Protein AF-A0A942S0A4-F1 (afdb_monomer)

Radius of gyration: 21.92 Å; Cα contacts (8 Å, |Δi|>4): 114; chains: 1; bounding box: 46×28×62 Å

pLDDT: mean 90.07, std 9.85, range [59.47, 97.81]

Foldseek 3Di:
DALLVLLVVVCVVVVHDLQRVCVLLVHPGSVVVVCSNVVVDHQDLVNLCSCCVSVVQADSCCNHPVPDDGGPFDWDFDFDCPDPDTDGDTHGVVVVVVVVVVVVVVVVVVVVVVVVVVVD

Structure (mmCIF, N/CA/C/O backbone):
data_AF-A0A942S0A4-F1
#
_entry.id   AF-A0A942S0A4-F1
#
loop_
_atom_site.group_PDB
_atom_site.id
_atom_site.type_symbol
_atom_site.label_atom_id
_atom_site.label_alt_id
_atom_site.label_comp_id
_atom_site.label_asym_id
_atom_site.label_entity_id
_atom_site.label_seq_id
_atom_site.pdbx_PDB_ins_code
_atom_site.Cartn_x
_atom_site.Cartn_y
_atom_site.Cartn_z
_atom_site.occupancy
_atom_site.B_iso_or_equiv
_atom_site.auth_seq_id
_atom_site.auth_comp_id
_atom_site.auth_asym_id
_atom_site.auth_atom_id
_atom_site.pdbx_PDB_model_num
ATOM 1 N N . MET A 1 1 ? 1.147 13.711 -0.866 1.00 86.88 1 MET A N 1
ATOM 2 C CA . MET A 1 1 ? 2.347 12.912 -1.190 1.00 86.88 1 MET A CA 1
ATOM 3 C C . MET A 1 1 ? 2.449 12.786 -2.702 1.00 86.88 1 MET A C 1
ATOM 5 O O . MET A 1 1 ? 1.431 12.710 -3.378 1.00 86.88 1 MET A O 1
ATOM 9 N N . THR A 1 2 ? 3.651 12.817 -3.261 1.00 94.81 2 THR A N 1
ATOM 10 C CA . THR A 1 2 ? 3.875 12.680 -4.707 1.00 94.81 2 THR A CA 1
ATOM 11 C C . THR A 1 2 ? 3.775 11.221 -5.161 1.00 94.81 2 THR A C 1
ATOM 13 O O . THR A 1 2 ? 3.929 10.287 -4.375 1.00 94.81 2 THR A O 1
ATOM 16 N N . ASP A 1 3 ? 3.559 10.998 -6.456 1.00 95.94 3 ASP A N 1
ATOM 17 C CA . ASP A 1 3 ? 3.580 9.670 -7.091 1.00 95.94 3 ASP A CA 1
ATOM 18 C C . ASP A 1 3 ? 4.904 8.928 -6.839 1.00 95.94 3 ASP A C 1
ATOM 20 O O . ASP A 1 3 ? 4.914 7.729 -6.562 1.00 95.94 3 ASP A O 1
ATOM 24 N N . SER A 1 4 ? 6.021 9.662 -6.880 1.00 96.62 4 SER A N 1
ATOM 25 C CA . SER A 1 4 ? 7.359 9.141 -6.577 1.00 96.62 4 SER A CA 1
ATOM 26 C C . SER A 1 4 ? 7.466 8.640 -5.136 1.00 96.62 4 SER A C 1
ATOM 28 O O . SER A 1 4 ? 7.996 7.556 -4.894 1.00 96.62 4 SER A O 1
ATOM 30 N N . GLU A 1 5 ? 6.960 9.408 -4.172 1.00 96.94 5 GLU A N 1
ATOM 31 C CA . GLU A 1 5 ? 6.960 9.015 -2.760 1.00 96.94 5 GLU A CA 1
ATOM 32 C C . GLU A 1 5 ? 6.064 7.795 -2.529 1.00 96.94 5 GLU A C 1
ATOM 34 O O . GLU A 1 5 ? 6.507 6.833 -1.907 1.00 96.94 5 GLU A O 1
ATOM 39 N N . ARG A 1 6 ? 4.864 7.767 -3.122 1.00 96.56 6 ARG A N 1
ATOM 40 C CA . ARG A 1 6 ? 3.933 6.633 -3.009 1.00 96.56 6 ARG A CA 1
ATOM 41 C C . ARG A 1 6 ? 4.531 5.328 -3.508 1.00 96.56 6 ARG A C 1
ATOM 43 O O . ARG A 1 6 ? 4.485 4.320 -2.804 1.00 96.56 6 ARG A O 1
ATOM 50 N N . ILE A 1 7 ? 5.140 5.335 -4.696 1.00 96.94 7 ILE A N 1
ATOM 51 C CA . ILE A 1 7 ? 5.755 4.117 -5.235 1.00 96.94 7 ILE A CA 1
ATOM 52 C C . ILE A 1 7 ? 6.970 3.678 -4.401 1.00 96.94 7 ILE A C 1
ATOM 54 O O . ILE A 1 7 ? 7.210 2.481 -4.248 1.00 96.94 7 ILE A O 1
ATOM 58 N N . LYS A 1 8 ? 7.717 4.624 -3.812 1.00 96.94 8 LYS A N 1
ATOM 59 C CA . LYS A 1 8 ? 8.820 4.320 -2.887 1.00 96.94 8 LYS A CA 1
ATOM 60 C C . LYS A 1 8 ? 8.309 3.692 -1.591 1.00 96.94 8 LYS A C 1
ATOM 62 O O . LYS A 1 8 ? 8.896 2.711 -1.149 1.00 96.94 8 LYS A O 1
ATOM 67 N N . SER A 1 9 ? 7.202 4.179 -1.032 1.00 9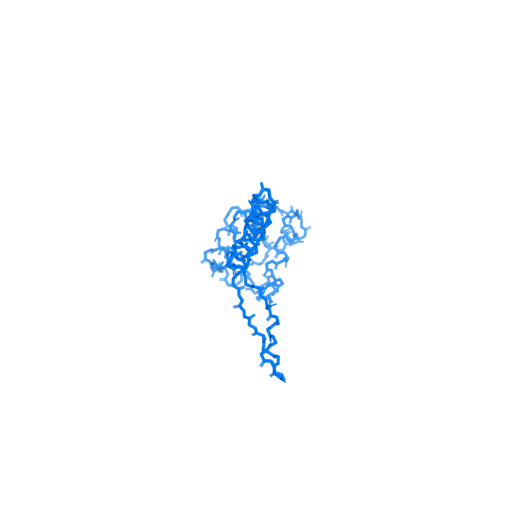6.50 9 SER A N 1
ATOM 68 C CA . SER A 1 9 ? 6.557 3.571 0.138 1.00 96.50 9 SER A CA 1
ATOM 69 C C . SER A 1 9 ? 6.090 2.140 -0.137 1.00 96.50 9 SER A C 1
ATOM 71 O O . SER A 1 9 ? 6.293 1.266 0.702 1.00 96.50 9 SER A O 1
ATOM 73 N N . VAL A 1 10 ? 5.542 1.861 -1.328 1.00 96.50 10 VAL A N 1
ATOM 74 C CA . VAL A 1 10 ? 5.210 0.485 -1.753 1.00 96.50 10 VAL A CA 1
ATOM 75 C C . VAL A 1 10 ? 6.454 -0.404 -1.783 1.00 96.50 10 VAL A C 1
ATOM 77 O O . VAL A 1 10 ? 6.436 -1.504 -1.233 1.00 96.50 10 VAL A O 1
ATOM 80 N N . LEU A 1 11 ? 7.547 0.067 -2.386 1.00 96.75 11 LEU A N 1
ATOM 81 C CA . LEU A 1 11 ? 8.803 -0.688 -2.456 1.00 96.75 11 LEU A CA 1
ATOM 82 C C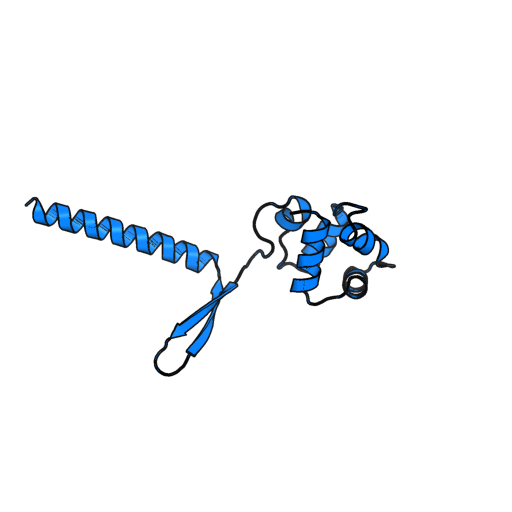 . LEU A 1 11 ? 9.391 -0.978 -1.069 1.00 96.75 11 LEU A C 1
ATOM 84 O O . LEU A 1 11 ? 9.859 -2.093 -0.834 1.00 96.75 11 LEU A O 1
ATOM 88 N N . ASP A 1 12 ? 9.339 -0.002 -0.161 1.00 96.81 12 ASP A N 1
ATOM 89 C CA . ASP A 1 12 ? 9.810 -0.142 1.219 1.00 96.81 12 ASP A CA 1
ATOM 90 C C . ASP A 1 12 ? 8.971 -1.160 2.004 1.00 96.81 12 ASP A C 1
ATOM 92 O O . ASP A 1 12 ? 9.514 -2.104 2.580 1.00 96.81 12 ASP A O 1
ATOM 96 N N . HIS A 1 13 ? 7.640 -1.051 1.928 1.00 95.06 13 HIS A N 1
ATOM 97 C CA . HIS A 1 13 ? 6.722 -1.983 2.583 1.00 95.06 13 HIS A CA 1
ATOM 98 C C . HIS A 1 13 ? 6.935 -3.430 2.121 1.00 95.06 13 HIS A C 1
ATOM 100 O O . HIS A 1 13 ? 7.044 -4.342 2.942 1.00 95.06 13 HIS A O 1
ATOM 106 N N . LEU A 1 14 ? 7.056 -3.637 0.806 1.00 94.62 14 LEU A N 1
ATOM 107 C CA . LEU A 1 14 ? 7.295 -4.957 0.219 1.00 94.62 14 LEU A CA 1
ATOM 108 C C . LEU A 1 14 ? 8.749 -5.433 0.392 1.00 94.62 14 LEU A C 1
ATOM 110 O O . LEU A 1 14 ? 9.058 -6.591 0.097 1.00 94.62 14 LEU A O 1
ATOM 114 N N . LYS A 1 15 ? 9.654 -4.555 0.849 1.00 95.88 15 LYS A N 1
ATOM 115 C CA . LYS A 1 15 ? 11.105 -4.783 0.937 1.00 95.88 15 LYS A CA 1
ATOM 116 C C . LYS A 1 15 ? 11.686 -5.263 -0.393 1.00 95.88 15 LYS A C 1
ATOM 118 O O . LYS A 1 15 ? 12.430 -6.247 -0.461 1.00 95.88 15 LYS A O 1
ATOM 123 N N . MET A 1 16 ? 11.307 -4.590 -1.477 1.00 95.12 16 MET A N 1
ATOM 124 C CA . MET A 1 16 ? 11.697 -4.956 -2.837 1.00 95.12 16 MET A CA 1
ATOM 125 C C . MET A 1 16 ? 12.435 -3.831 -3.547 1.00 95.12 16 MET A C 1
ATOM 127 O O . MET A 1 16 ? 12.181 -2.648 -3.349 1.00 95.12 16 MET A O 1
ATOM 131 N N . THR A 1 17 ? 13.337 -4.220 -4.446 1.00 97.06 17 THR A N 1
ATOM 132 C CA . THR A 1 17 ? 13.922 -3.293 -5.412 1.00 97.06 17 THR A CA 1
ATOM 133 C C . THR A 1 17 ? 12.960 -3.068 -6.577 1.00 97.06 17 THR A C 1
ATOM 135 O O . THR A 1 17 ? 12.122 -3.920 -6.884 1.00 97.06 17 THR A O 1
ATOM 138 N N . VAL A 1 18 ? 13.132 -1.951 -7.290 1.00 96.75 18 VAL A N 1
ATOM 139 C CA . VAL A 1 18 ? 12.358 -1.616 -8.501 1.00 96.75 18 VAL A CA 1
ATOM 140 C C . VAL A 1 18 ? 12.385 -2.762 -9.523 1.00 96.75 18 VAL A C 1
ATOM 142 O O . VAL A 1 18 ? 11.357 -3.130 -10.086 1.00 96.75 18 VAL A O 1
ATOM 145 N N . ALA A 1 19 ? 13.557 -3.374 -9.725 1.00 96.88 19 ALA A N 1
ATOM 146 C CA . ALA A 1 19 ? 13.733 -4.489 -10.652 1.00 96.88 19 ALA A CA 1
ATOM 147 C C . ALA A 1 19 ? 12.968 -5.752 -10.225 1.00 96.88 19 ALA A C 1
ATOM 149 O O . ALA A 1 19 ? 12.409 -6.447 -11.074 1.00 96.88 19 ALA A O 1
ATOM 150 N N . LYS A 1 20 ? 12.926 -6.045 -8.918 1.00 97.06 20 LYS A N 1
ATOM 151 C CA . LYS A 1 20 ? 12.165 -7.181 -8.387 1.00 97.06 20 LYS A CA 1
ATOM 152 C C . LYS A 1 20 ? 10.664 -6.951 -8.555 1.00 97.06 20 LYS A C 1
ATOM 154 O O . LYS A 1 20 ? 9.989 -7.843 -9.055 1.00 97.06 20 LYS A O 1
ATOM 159 N N . LEU A 1 21 ? 10.174 -5.751 -8.231 1.00 96.81 21 LEU A N 1
ATOM 160 C CA . LEU A 1 21 ? 8.768 -5.394 -8.424 1.00 96.81 21 LEU A CA 1
ATOM 161 C C . LEU A 1 21 ? 8.356 -5.521 -9.899 1.00 96.81 21 LEU A C 1
ATOM 163 O O . LEU A 1 21 ? 7.364 -6.171 -10.198 1.00 96.81 21 LEU A O 1
ATOM 167 N N . ALA A 1 22 ? 9.148 -4.988 -10.835 1.00 96.75 22 ALA A N 1
ATOM 168 C CA . ALA A 1 22 ? 8.849 -5.097 -12.265 1.00 96.75 22 ALA A CA 1
ATOM 169 C C . ALA A 1 22 ? 8.726 -6.555 -12.739 1.00 96.75 22 ALA A C 1
ATOM 171 O O . ALA A 1 22 ? 7.821 -6.882 -13.502 1.00 96.75 22 ALA A O 1
ATOM 172 N N . ARG A 1 23 ? 9.607 -7.437 -12.251 1.00 96.94 23 ARG A N 1
ATOM 173 C CA . ARG A 1 23 ? 9.565 -8.870 -12.564 1.00 96.94 23 ARG A CA 1
ATOM 174 C C . ARG A 1 23 ? 8.327 -9.551 -11.981 1.00 96.94 23 ARG A C 1
ATOM 176 O O . ARG A 1 23 ? 7.704 -10.348 -12.671 1.00 96.94 23 ARG A O 1
ATOM 183 N N . GLU A 1 24 ? 7.966 -9.232 -10.740 1.00 96.31 24 GLU A N 1
ATOM 184 C CA . GLU A 1 24 ? 6.768 -9.775 -10.082 1.00 96.31 24 GLU A CA 1
ATOM 185 C C . GLU A 1 24 ? 5.471 -9.361 -10.783 1.00 96.31 24 GLU A C 1
ATOM 187 O O . GLU A 1 24 ? 4.529 -10.154 -10.840 1.00 96.31 24 GLU A O 1
ATOM 192 N N . LEU A 1 25 ? 5.441 -8.152 -11.347 1.00 95.81 25 LEU A N 1
ATOM 193 C CA . LEU A 1 25 ? 4.334 -7.636 -12.157 1.00 95.81 25 LEU A CA 1
ATOM 194 C C . LEU A 1 25 ? 4.354 -8.148 -13.611 1.00 95.81 25 LEU A C 1
ATOM 196 O O . LEU A 1 25 ? 3.465 -7.820 -14.387 1.00 95.81 25 LEU A O 1
ATOM 200 N N . GLY A 1 26 ? 5.353 -8.950 -14.001 1.00 95.75 26 GLY A N 1
ATOM 201 C CA . GLY A 1 26 ? 5.449 -9.527 -15.345 1.00 95.75 26 GLY A CA 1
ATOM 202 C C . GLY A 1 26 ? 5.946 -8.564 -16.428 1.00 95.75 26 GLY A C 1
ATOM 203 O O . GLY A 1 26 ? 5.784 -8.837 -17.616 1.00 95.75 26 GLY A O 1
ATOM 204 N N . TYR A 1 27 ? 6.565 -7.440 -16.060 1.00 95.25 27 TYR A N 1
ATOM 205 C CA . TYR A 1 27 ? 7.105 -6.493 -17.031 1.00 95.25 27 TYR A CA 1
ATOM 206 C C . TYR A 1 27 ? 8.449 -6.948 -17.605 1.00 95.25 27 TYR A C 1
ATOM 208 O O . TYR A 1 27 ? 9.321 -7.451 -16.895 1.00 95.25 27 TYR A O 1
ATOM 216 N N . ALA A 1 28 ? 8.655 -6.673 -18.897 1.00 92.19 28 ALA A N 1
ATOM 217 C CA . ALA A 1 28 ? 9.916 -6.953 -19.586 1.00 92.19 28 ALA A CA 1
ATOM 218 C C . ALA A 1 28 ? 11.096 -6.129 -19.036 1.00 92.19 28 ALA A C 1
ATOM 220 O O . ALA A 1 28 ? 12.240 -6.575 -19.075 1.00 92.19 28 ALA A O 1
ATOM 221 N N . ASN A 1 29 ? 10.832 -4.919 -18.529 1.00 93.56 29 ASN A N 1
ATOM 222 C CA . ASN A 1 29 ? 11.837 -4.061 -17.910 1.00 93.56 29 ASN A CA 1
ATOM 223 C C . ASN A 1 29 ? 11.248 -3.208 -16.778 1.00 93.56 29 ASN A C 1
ATOM 225 O O . ASN A 1 29 ? 10.037 -3.048 -16.641 1.00 93.56 29 ASN A O 1
ATOM 229 N N . ALA A 1 30 ? 12.141 -2.637 -15.973 1.00 95.56 30 ALA A N 1
ATOM 230 C CA . ALA A 1 30 ? 11.795 -1.814 -14.820 1.00 95.56 30 ALA A CA 1
ATOM 231 C C . ALA A 1 30 ? 11.681 -0.313 -15.137 1.00 95.56 30 ALA A C 1
ATOM 233 O O . ALA A 1 30 ? 11.404 0.478 -14.236 1.00 95.56 30 ALA A O 1
ATOM 234 N N . THR A 1 31 ? 11.887 0.100 -16.393 1.00 95.62 31 THR A N 1
ATOM 235 C CA . THR A 1 31 ? 11.978 1.513 -16.797 1.00 95.62 31 THR A CA 1
ATOM 236 C C . THR A 1 31 ? 10.724 2.293 -16.422 1.00 95.62 31 THR A C 1
ATOM 238 O O . THR A 1 31 ? 10.821 3.404 -15.907 1.00 95.62 31 THR A O 1
ATOM 241 N N . LYS A 1 32 ? 9.542 1.684 -16.600 1.00 93.88 32 LYS A N 1
ATOM 242 C CA . LYS A 1 32 ? 8.257 2.291 -16.222 1.00 93.88 32 LYS A CA 1
ATOM 243 C C . LYS A 1 32 ? 8.250 2.710 -14.751 1.00 93.88 32 LYS A C 1
ATOM 245 O O . LYS A 1 32 ? 7.911 3.844 -14.440 1.00 93.88 32 LYS A O 1
ATOM 250 N N . ILE A 1 33 ? 8.675 1.814 -13.861 1.00 96.25 33 ILE A N 1
ATOM 251 C CA . ILE A 1 33 ? 8.675 2.042 -12.413 1.00 96.25 33 ILE A CA 1
ATOM 252 C C . ILE A 1 33 ? 9.822 2.985 -12.018 1.00 96.25 33 ILE A C 1
ATOM 254 O O . ILE A 1 33 ? 9.620 3.875 -11.196 1.00 96.25 33 ILE A O 1
ATOM 258 N N . TYR A 1 34 ? 10.998 2.869 -12.650 1.00 97.25 34 TYR A N 1
ATOM 259 C CA . TYR A 1 34 ? 12.109 3.803 -12.439 1.00 97.25 34 TYR A CA 1
ATOM 260 C C . TYR A 1 34 ? 11.704 5.245 -12.741 1.00 97.25 34 TYR A C 1
ATOM 262 O O . TYR A 1 34 ? 11.905 6.113 -11.894 1.00 97.25 34 TYR A O 1
ATOM 270 N N . ASN A 1 35 ? 11.058 5.497 -13.879 1.00 96.44 35 ASN A N 1
ATOM 271 C CA . ASN A 1 35 ? 10.612 6.840 -14.247 1.00 96.44 35 ASN A CA 1
ATOM 272 C C . ASN A 1 35 ? 9.638 7.425 -13.216 1.00 96.44 35 ASN A C 1
ATOM 274 O O . ASN A 1 35 ? 9.733 8.608 -12.900 1.00 96.44 35 ASN A O 1
ATOM 278 N N . VAL A 1 36 ? 8.764 6.599 -12.630 1.00 97.00 36 VAL A N 1
ATOM 279 C CA . VAL A 1 36 ? 7.888 7.033 -11.530 1.00 97.00 36 VAL A CA 1
ATOM 280 C C . VAL A 1 36 ? 8.691 7.338 -10.264 1.00 97.00 36 VAL A C 1
ATOM 282 O O . VAL A 1 36 ? 8.522 8.397 -9.666 1.00 97.00 36 VAL A O 1
ATOM 285 N N . THR A 1 37 ? 9.634 6.473 -9.871 1.00 95.12 37 THR A N 1
ATOM 286 C CA . THR A 1 37 ? 10.475 6.724 -8.680 1.00 95.12 37 THR A CA 1
ATOM 287 C C . THR A 1 37 ? 11.336 7.982 -8.807 1.00 95.12 37 THR A C 1
ATOM 289 O O . THR A 1 37 ? 11.624 8.618 -7.793 1.00 95.12 37 THR A O 1
ATOM 292 N N . GLN A 1 38 ? 11.715 8.372 -10.025 1.00 95.69 38 GLN A N 1
ATOM 293 C CA . GLN A 1 38 ? 12.462 9.602 -10.306 1.00 95.69 38 GLN A CA 1
ATOM 294 C C . GLN A 1 38 ? 11.553 10.829 -10.492 1.00 95.69 38 GLN A C 1
ATOM 296 O O . GLN A 1 38 ? 12.054 11.931 -10.678 1.00 95.69 38 GLN A O 1
ATOM 301 N N . GLY A 1 39 ? 10.226 10.657 -10.450 1.00 93.81 39 GLY A N 1
ATOM 302 C CA . GLY A 1 39 ? 9.261 11.738 -10.669 1.00 93.81 39 GLY A CA 1
ATOM 303 C C . GLY A 1 39 ? 9.177 12.218 -12.120 1.00 93.81 39 GLY A C 1
ATOM 304 O O . GLY A 1 39 ? 8.570 13.250 -12.381 1.00 93.81 39 GLY A O 1
ATOM 305 N N . LEU A 1 40 ? 9.766 11.476 -13.065 1.00 93.38 40 LEU A N 1
ATOM 306 C CA . LEU A 1 40 ? 9.682 11.778 -14.496 1.00 93.38 40 LEU A CA 1
ATOM 307 C C . LEU A 1 40 ? 8.270 11.517 -15.028 1.00 93.38 40 LEU A C 1
ATOM 309 O O . LEU A 1 40 ? 7.791 12.250 -15.885 1.00 93.38 40 LEU A O 1
ATOM 313 N N . ASN A 1 41 ? 7.610 10.487 -14.490 1.00 95.00 41 ASN A N 1
ATOM 314 C CA . ASN A 1 41 ? 6.242 10.107 -14.826 1.00 95.00 41 ASN A CA 1
ATOM 315 C C . ASN A 1 41 ? 5.395 9.946 -13.557 1.00 95.00 41 ASN A C 1
ATOM 317 O O . ASN A 1 41 ? 5.910 9.595 -12.497 1.00 95.00 41 ASN A O 1
ATOM 321 N N . GLY A 1 42 ? 4.081 10.125 -13.689 1.00 95.00 42 GLY A N 1
ATOM 322 C CA . GLY A 1 42 ? 3.123 9.729 -12.656 1.00 95.00 42 GLY A CA 1
ATOM 323 C C . GLY A 1 42 ? 2.809 8.228 -12.673 1.00 95.00 42 GLY A C 1
ATOM 324 O O . GLY A 1 42 ? 3.111 7.516 -13.637 1.00 95.00 42 GLY A O 1
ATOM 325 N N . ILE A 1 43 ? 2.150 7.745 -11.621 1.00 96.44 43 ILE A N 1
ATOM 326 C CA . ILE A 1 43 ? 1.620 6.382 -11.540 1.00 96.44 43 ILE A CA 1
ATOM 327 C C . ILE A 1 43 ? 0.464 6.259 -12.541 1.00 96.44 43 ILE A C 1
ATOM 329 O O . ILE A 1 43 ? -0.609 6.850 -12.373 1.00 96.44 43 ILE A O 1
ATOM 333 N N . SER A 1 44 ? 0.681 5.487 -13.608 1.00 95.81 44 SER A N 1
ATOM 334 C CA . SER A 1 44 ? -0.360 5.146 -14.587 1.00 95.81 44 SER A CA 1
ATOM 335 C C . SER A 1 44 ? -1.461 4.288 -13.957 1.00 95.81 44 SER A C 1
ATOM 337 O O . SER A 1 44 ? -1.179 3.527 -13.030 1.00 95.81 44 SER A O 1
ATOM 339 N N . VAL A 1 45 ? -2.678 4.344 -14.505 1.00 96.25 45 VAL A N 1
ATOM 340 C CA . VAL A 1 45 ? -3.809 3.503 -14.068 1.00 96.25 45 VAL A CA 1
ATOM 341 C C . VAL A 1 45 ? -3.462 2.018 -14.163 1.00 96.25 45 VAL A C 1
ATOM 343 O O . VAL A 1 45 ? -3.749 1.270 -13.236 1.00 96.25 45 VAL A O 1
ATOM 346 N N . GLU 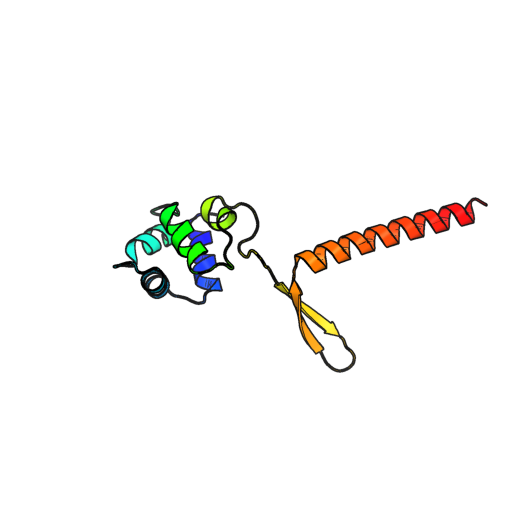A 1 46 ? -2.789 1.599 -15.237 1.00 96.31 46 GLU A N 1
ATOM 347 C CA . GLU A 1 46 ? -2.381 0.205 -15.429 1.00 96.31 46 GLU A CA 1
ATOM 348 C C . GLU A 1 46 ? -1.388 -0.229 -14.350 1.00 96.31 46 GLU A C 1
ATOM 350 O O . GLU A 1 46 ? -1.589 -1.252 -13.715 1.00 96.31 46 GLU A O 1
ATOM 355 N N . LEU A 1 47 ? -0.363 0.587 -14.069 1.00 96.50 47 LEU A N 1
ATOM 356 C CA . LEU A 1 47 ? 0.607 0.286 -13.007 1.00 96.50 47 LEU A CA 1
ATOM 357 C C . LEU A 1 47 ? -0.064 0.174 -11.632 1.00 96.50 47 LEU A C 1
ATOM 359 O O . LEU A 1 47 ? 0.289 -0.709 -10.857 1.00 96.50 47 LEU A O 1
ATOM 363 N N . ALA A 1 48 ? -1.012 1.064 -11.325 1.00 97.06 48 ALA A N 1
ATOM 364 C CA . ALA A 1 48 ? -1.745 1.002 -10.067 1.00 97.06 48 ALA A CA 1
ATOM 365 C C . ALA A 1 48 ? -2.560 -0.295 -9.962 1.00 97.06 48 ALA A C 1
ATOM 367 O O . ALA A 1 48 ? -2.465 -0.967 -8.940 1.00 97.06 48 ALA A O 1
ATOM 368 N N . LYS A 1 49 ? -3.282 -0.674 -11.027 1.00 97.06 49 LYS A N 1
ATOM 369 C CA . LYS A 1 49 ? -4.047 -1.929 -11.083 1.00 97.06 49 LYS A CA 1
ATOM 370 C C . LYS A 1 49 ? -3.154 -3.157 -10.957 1.00 97.06 49 LYS A C 1
ATOM 372 O O . LYS A 1 49 ? -3.409 -3.988 -10.098 1.00 97.06 49 LYS A O 1
ATOM 377 N N . ASP A 1 50 ? -2.077 -3.229 -11.738 1.00 97.31 50 ASP A N 1
ATOM 378 C CA . ASP A 1 50 ? -1.153 -4.367 -11.722 1.00 97.31 50 ASP A CA 1
ATOM 379 C C . ASP A 1 50 ? -0.581 -4.593 -10.311 1.00 97.31 50 ASP A C 1
ATOM 381 O O . ASP A 1 50 ? -0.491 -5.727 -9.838 1.00 97.31 50 ASP A O 1
ATOM 385 N N . ILE A 1 51 ? -0.237 -3.506 -9.605 1.00 96.81 51 ILE A N 1
ATOM 386 C CA . ILE A 1 51 ? 0.228 -3.570 -8.215 1.00 96.81 51 ILE A CA 1
ATOM 387 C C . ILE A 1 51 ? -0.882 -4.062 -7.287 1.00 96.81 51 ILE A C 1
ATOM 389 O O . ILE A 1 51 ? -0.639 -4.980 -6.511 1.00 96.81 51 ILE A O 1
ATOM 393 N N . THR A 1 52 ? -2.080 -3.481 -7.342 1.00 96.56 52 THR A N 1
ATOM 394 C CA . THR A 1 52 ? -3.162 -3.802 -6.394 1.00 96.56 52 THR A CA 1
ATOM 395 C C . THR A 1 52 ? -3.787 -5.174 -6.643 1.00 96.56 52 THR A C 1
ATOM 397 O O . THR A 1 52 ? -4.272 -5.811 -5.711 1.00 96.56 52 THR A O 1
ATOM 400 N N . ASP A 1 53 ? -3.736 -5.668 -7.880 1.00 96.50 53 ASP A N 1
ATOM 401 C CA . ASP A 1 53 ? -4.196 -7.010 -8.237 1.00 96.50 53 ASP A CA 1
ATOM 402 C C . ASP A 1 53 ? -3.234 -8.084 -7.709 1.00 96.50 53 ASP A C 1
ATOM 404 O O . ASP A 1 53 ? -3.672 -9.138 -7.232 1.00 96.50 53 ASP A O 1
ATOM 408 N N . LYS A 1 54 ? -1.921 -7.805 -7.757 1.00 96.75 54 LYS A N 1
ATOM 409 C CA . LYS A 1 54 ? -0.860 -8.679 -7.234 1.00 96.75 54 LYS A CA 1
ATOM 410 C C . LYS A 1 54 ? -0.753 -8.609 -5.704 1.00 96.75 54 LYS A C 1
ATOM 412 O O . LYS A 1 54 ? -0.611 -9.648 -5.064 1.00 96.75 54 LYS A O 1
ATOM 417 N N . TYR A 1 55 ? -0.828 -7.408 -5.136 1.00 95.38 55 TYR A N 1
ATOM 418 C CA . TYR A 1 55 ? -0.682 -7.110 -3.709 1.00 95.38 55 TYR A CA 1
ATOM 419 C C . TYR A 1 55 ? -1.990 -6.521 -3.179 1.00 95.38 55 TYR A C 1
ATOM 421 O O . TYR A 1 55 ? -2.155 -5.303 -3.074 1.00 95.38 55 TYR A O 1
ATOM 429 N N . ARG A 1 56 ? -2.940 -7.410 -2.867 1.00 92.62 56 ARG A N 1
ATOM 430 C CA . ARG A 1 56 ? -4.312 -7.057 -2.457 1.00 92.62 56 ARG A CA 1
ATOM 431 C C . ARG A 1 56 ? -4.392 -6.319 -1.122 1.00 92.62 56 ARG A C 1
ATOM 433 O O . ARG A 1 56 ? -5.456 -5.838 -0.753 1.00 92.62 56 ARG A O 1
ATOM 440 N N . GLU A 1 57 ? -3.296 -6.263 -0.379 1.00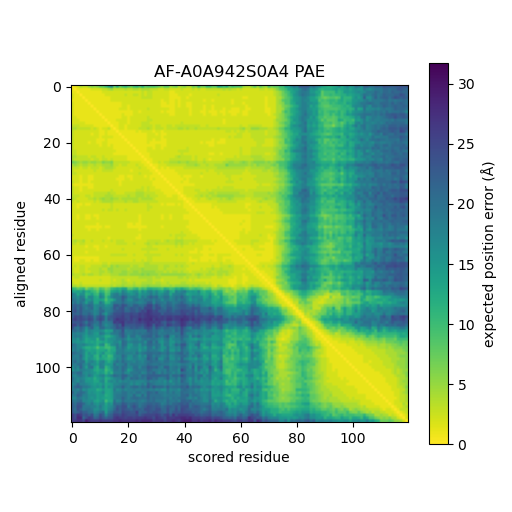 93.00 57 GLU A N 1
ATOM 441 C CA . GLU A 1 57 ? -3.147 -5.452 0.820 1.00 93.00 57 GLU A CA 1
ATOM 442 C C . GLU A 1 57 ? -2.979 -3.955 0.515 1.00 93.00 57 GLU A C 1
ATOM 444 O O . GLU A 1 57 ? -3.280 -3.137 1.385 1.00 93.00 57 GLU A O 1
ATOM 449 N N . ILE A 1 58 ? -2.543 -3.586 -0.697 1.00 95.19 58 ILE A N 1
ATOM 450 C CA . ILE A 1 58 ? -2.332 -2.196 -1.120 1.00 95.19 58 ILE A CA 1
ATOM 451 C C . ILE A 1 58 ? -3.641 -1.582 -1.630 1.00 95.19 58 ILE A C 1
ATOM 453 O O . ILE A 1 58 ? -4.353 -2.160 -2.448 1.00 95.19 58 ILE A O 1
ATOM 457 N N . ASN A 1 59 ? -3.939 -0.365 -1.183 1.00 95.19 59 ASN A N 1
ATOM 458 C CA . ASN A 1 59 ? -5.114 0.396 -1.586 1.00 95.19 59 ASN A CA 1
ATOM 459 C C . ASN A 1 59 ? -4.888 1.142 -2.914 1.00 95.19 59 ASN A C 1
ATOM 461 O O . ASN A 1 59 ? -4.013 2.007 -3.019 1.00 95.19 59 ASN A O 1
ATOM 465 N N . TYR A 1 60 ? -5.734 0.854 -3.906 1.00 96.62 60 TYR A N 1
ATOM 466 C CA . TYR A 1 60 ? -5.723 1.503 -5.218 1.00 96.62 60 TYR A CA 1
ATOM 467 C C . TYR A 1 60 ? -5.945 3.021 -5.157 1.00 96.62 60 TYR A C 1
ATOM 469 O O . TYR A 1 60 ? -5.186 3.773 -5.771 1.00 96.62 60 TYR A O 1
ATOM 477 N N . GLU A 1 61 ? -6.939 3.482 -4.395 1.00 95.31 61 GLU A N 1
ATOM 478 C CA . GLU A 1 61 ? -7.294 4.906 -4.284 1.00 95.31 61 GLU A CA 1
ATOM 479 C C . GLU A 1 61 ? -6.147 5.716 -3.673 1.00 95.31 61 GLU A C 1
ATOM 481 O O . GLU A 1 61 ? -5.814 6.812 -4.131 1.00 95.31 61 GLU A O 1
ATOM 486 N N . TRP A 1 62 ? -5.462 5.140 -2.684 1.00 96.62 62 TRP A N 1
ATOM 487 C CA . TRP A 1 62 ? -4.272 5.752 -2.102 1.00 96.62 62 TRP A CA 1
ATOM 488 C C . TRP A 1 62 ? -3.126 5.800 -3.116 1.00 96.62 62 TRP A C 1
ATOM 490 O O . TRP A 1 62 ? -2.521 6.852 -3.343 1.00 96.62 62 TRP A O 1
ATOM 500 N N . LEU A 1 63 ? -2.862 4.679 -3.792 1.00 96.50 63 LEU A N 1
ATOM 501 C CA . LEU A 1 63 ? -1.753 4.569 -4.733 1.00 96.50 63 LEU A CA 1
ATOM 502 C C . LEU A 1 63 ? -1.923 5.498 -5.941 1.00 96.50 63 LEU A C 1
ATOM 504 O O . LEU A 1 63 ? -0.941 6.071 -6.408 1.00 96.50 63 LEU A O 1
ATOM 508 N N . LYS A 1 64 ? -3.155 5.669 -6.436 1.00 95.00 64 LYS A N 1
ATOM 509 C CA . LYS A 1 64 ? -3.446 6.467 -7.631 1.00 95.00 64 LYS A CA 1
ATOM 510 C C . LYS A 1 64 ? -3.772 7.925 -7.319 1.00 95.00 64 LYS A C 1
ATOM 512 O O . LYS A 1 64 ? -3.228 8.817 -7.971 1.00 95.00 64 LYS A O 1
ATOM 517 N N . GLU A 1 65 ? -4.580 8.190 -6.298 1.00 93.00 65 GLU A N 1
ATOM 518 C CA . GLU A 1 65 ? -5.169 9.514 -6.034 1.00 93.00 65 GLU A CA 1
ATOM 519 C C . GLU A 1 65 ? -4.744 10.148 -4.703 1.00 93.00 65 GLU A C 1
ATOM 521 O O . GLU A 1 65 ? -5.111 11.286 -4.435 1.00 93.00 65 GLU A O 1
ATOM 526 N N . ASP A 1 66 ? -3.944 9.445 -3.898 1.00 92.56 66 ASP A N 1
ATOM 527 C CA . ASP A 1 66 ? -3.467 9.886 -2.576 1.00 92.56 66 ASP A CA 1
ATOM 528 C C . ASP A 1 66 ? -4.625 10.019 -1.576 1.00 92.56 66 ASP A C 1
ATOM 530 O O . ASP A 1 66 ? -4.612 10.844 -0.665 1.00 92.56 66 ASP A O 1
ATOM 534 N N . LYS A 1 67 ? -5.662 9.190 -1.759 1.00 90.88 67 LYS A N 1
ATOM 535 C CA . LYS A 1 67 ? -6.857 9.154 -0.915 1.00 90.88 67 LYS A CA 1
ATOM 536 C C . LYS A 1 67 ? -6.845 7.945 0.014 1.00 90.88 67 LYS A C 1
ATOM 538 O O . LYS A 1 67 ? -6.754 6.804 -0.428 1.00 90.88 67 LYS A O 1
ATOM 543 N N . GLY A 1 68 ? -7.020 8.190 1.310 1.00 88.31 68 GLY A N 1
ATOM 544 C CA . GLY A 1 68 ? -7.089 7.138 2.327 1.00 88.31 68 GLY A CA 1
ATOM 545 C C . GLY A 1 68 ? -5.713 6.656 2.791 1.00 88.31 68 GLY A C 1
ATOM 546 O O . GLY A 1 68 ? -4.755 7.424 2.820 1.00 88.31 68 GLY A O 1
ATOM 547 N N . SER A 1 69 ? -5.627 5.391 3.204 1.00 91.06 69 SER A N 1
ATOM 548 C CA . SER A 1 69 ? -4.400 4.768 3.720 1.00 91.06 69 SER A CA 1
ATOM 549 C C . SER A 1 69 ? -3.816 3.772 2.723 1.00 91.06 69 SER A C 1
ATOM 551 O O . SER A 1 69 ? -4.559 3.154 1.965 1.00 91.06 69 SER A O 1
ATOM 553 N N . MET A 1 70 ? -2.491 3.592 2.767 1.00 93.00 70 MET A N 1
ATOM 554 C CA . MET A 1 70 ? -1.754 2.671 1.895 1.00 93.00 70 MET A CA 1
ATOM 555 C C . MET A 1 70 ? -2.236 1.227 1.998 1.00 93.00 70 MET A C 1
ATOM 557 O O . MET A 1 70 ? -2.364 0.561 0.975 1.00 93.00 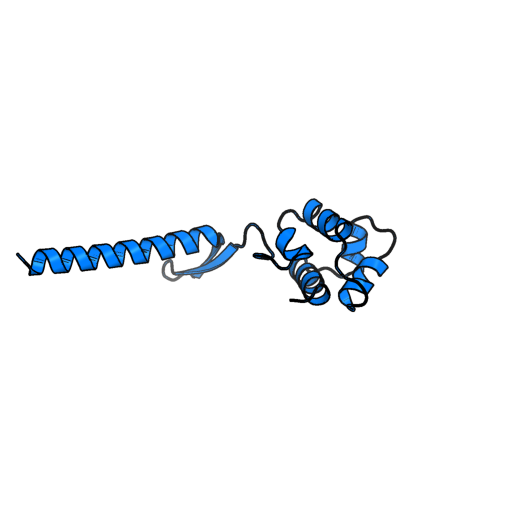70 MET A O 1
ATOM 561 N N . LEU A 1 71 ? -2.473 0.747 3.219 1.00 92.75 71 LEU A N 1
ATOM 562 C CA . LEU A 1 71 ? -2.879 -0.629 3.481 1.00 92.75 71 LEU A CA 1
ATOM 563 C C . LEU A 1 71 ? -4.380 -0.686 3.752 1.00 92.75 71 LEU A C 1
ATOM 565 O O . LEU A 1 71 ? -4.886 0.088 4.564 1.00 92.75 71 LEU A O 1
ATOM 569 N N . ILE A 1 72 ? -5.076 -1.623 3.106 1.00 87.56 72 ILE A N 1
ATOM 570 C CA . ILE A 1 72 ? -6.523 -1.823 3.296 1.00 87.56 72 ILE A CA 1
ATOM 571 C C . ILE A 1 72 ? -6.818 -2.328 4.715 1.00 87.56 72 ILE A C 1
ATOM 573 O O . ILE A 1 72 ? -7.742 -1.851 5.365 1.00 87.56 72 ILE A O 1
ATOM 577 N N . ASN A 1 73 ? -5.992 -3.248 5.218 1.00 76.50 73 ASN A N 1
ATOM 578 C CA . ASN A 1 73 ? -6.094 -3.795 6.570 1.00 76.50 73 ASN A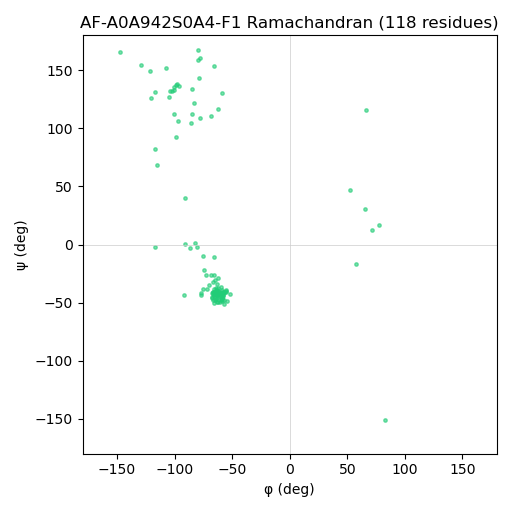 CA 1
ATOM 579 C C . ASN A 1 73 ? -4.860 -3.402 7.378 1.00 76.50 73 ASN A C 1
ATOM 581 O O . ASN A 1 73 ? -4.011 -4.236 7.691 1.00 76.50 73 ASN A O 1
ATOM 585 N N . GLU A 1 74 ? -4.738 -2.111 7.683 1.00 72.56 74 GLU A N 1
ATOM 586 C CA . GLU A 1 74 ? -3.674 -1.638 8.561 1.00 72.56 74 GLU A CA 1
ATOM 587 C C . GLU A 1 74 ? -3.838 -2.280 9.945 1.00 72.56 74 GLU A C 1
ATOM 589 O O . GLU A 1 74 ? -4.838 -2.094 10.638 1.00 72.56 74 GLU A O 1
ATOM 594 N N . THR A 1 75 ? -2.853 -3.072 10.343 1.00 69.19 75 THR A N 1
ATOM 595 C CA . THR A 1 75 ? -2.764 -3.652 11.681 1.00 69.19 75 THR A CA 1
ATOM 596 C C . THR A 1 75 ? -1.713 -2.907 12.483 1.00 69.19 75 THR A C 1
ATOM 598 O O . THR A 1 75 ? -0.582 -2.731 12.023 1.00 69.19 75 THR A O 1
ATOM 601 N N . ILE A 1 76 ? -2.056 -2.523 13.702 1.00 70.00 76 ILE A N 1
ATOM 602 C CA . ILE A 1 76 ? -1.156 -1.852 14.626 1.00 70.00 76 ILE A CA 1
ATOM 603 C C . ILE A 1 76 ? -0.555 -2.903 15.556 1.00 70.00 76 ILE A C 1
ATOM 605 O O . ILE A 1 76 ? -1.246 -3.792 16.055 1.00 70.00 76 ILE A O 1
ATOM 609 N N . LYS A 1 77 ? 0.755 -2.793 15.783 1.00 72.75 77 LYS A N 1
ATOM 610 C CA . LYS A 1 77 ? 1.444 -3.536 16.838 1.00 72.75 77 LYS A CA 1
ATOM 611 C C . LYS A 1 77 ? 1.153 -2.852 18.163 1.00 72.75 77 LYS A C 1
ATOM 613 O O . LYS A 1 77 ? 1.653 -1.755 18.408 1.00 72.7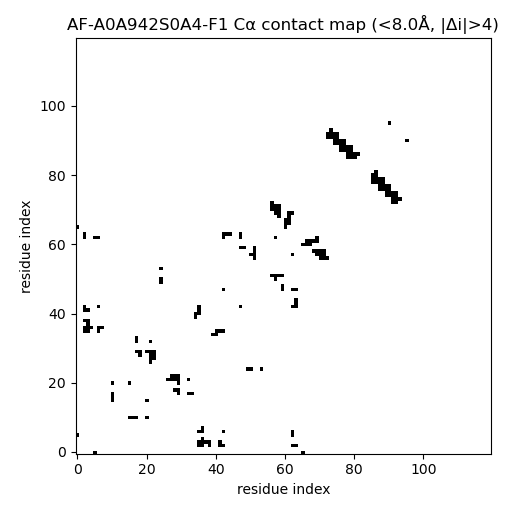5 77 LYS A O 1
ATOM 618 N N . VAL A 1 78 ? 0.353 -3.498 18.995 1.00 74.06 78 VAL A N 1
ATOM 619 C CA . VAL A 1 78 ? 0.038 -3.027 20.340 1.00 74.06 78 VAL A CA 1
ATOM 620 C C . VAL A 1 78 ? 0.899 -3.815 21.318 1.00 74.06 78 VAL A C 1
ATOM 622 O O . VAL A 1 78 ? 1.074 -5.026 21.175 1.00 74.06 78 VAL A O 1
ATOM 625 N N . LYS A 1 79 ? 1.490 -3.113 22.285 1.00 77.00 79 LYS A N 1
ATOM 626 C CA . LYS A 1 79 ? 2.092 -3.765 23.446 1.00 77.00 79 LYS A CA 1
ATOM 627 C C . LYS A 1 79 ? 0.971 -3.991 24.442 1.00 77.00 79 LYS A C 1
ATOM 629 O O . LYS A 1 79 ? 0.441 -3.011 24.960 1.00 77.00 79 LYS A O 1
ATOM 634 N N . GLU A 1 80 ? 0.616 -5.243 24.681 1.00 70.81 80 GLU A N 1
ATOM 635 C CA . GLU A 1 80 ? -0.248 -5.582 25.805 1.00 70.81 80 GLU A CA 1
ATOM 636 C C . GLU A 1 80 ? 0.607 -6.118 26.947 1.00 70.81 80 GLU A C 1
ATOM 638 O O . GLU A 1 80 ? 1.521 -6.922 26.749 1.00 70.81 80 GLU A O 1
ATOM 643 N N . ASP A 1 81 ? 0.342 -5.597 28.141 1.00 68.19 81 ASP A N 1
ATOM 644 C CA . ASP A 1 81 ? 1.020 -5.999 29.364 1.00 68.19 81 ASP A CA 1
ATOM 645 C C . ASP A 1 81 ? 0.125 -7.001 30.096 1.00 68.19 81 ASP A C 1
ATOM 647 O O . ASP A 1 81 ? -0.770 -6.629 30.856 1.00 68.19 81 ASP A O 1
ATOM 651 N N . TYR A 1 82 ? 0.344 -8.287 29.822 1.00 62.28 82 TYR A N 1
ATOM 652 C CA . TYR A 1 82 ? -0.318 -9.388 30.520 1.00 62.28 82 TYR A CA 1
ATOM 653 C C . TYR A 1 82 ? 0.502 -9.840 31.733 1.00 62.28 82 TYR A C 1
ATOM 655 O O . TYR A 1 82 ? 0.607 -11.031 31.990 1.00 62.28 82 TYR A O 1
ATOM 663 N N . GLY A 1 83 ? 1.096 -8.909 32.488 1.00 59.47 83 GLY A N 1
ATOM 664 C CA . GLY A 1 83 ? 1.821 -9.203 33.724 1.00 59.47 83 GLY A CA 1
ATOM 665 C C . GLY A 1 83 ? 3.097 -10.024 33.503 1.00 59.47 83 GLY A C 1
ATOM 666 O O . GLY A 1 83 ? 3.076 -11.184 33.108 1.00 59.47 83 GLY A O 1
ATOM 667 N N . THR A 1 84 ? 4.256 -9.444 33.816 1.00 65.94 84 THR A N 1
ATOM 668 C CA . THR A 1 84 ? 5.613 -10.026 33.650 1.00 65.94 84 THR A CA 1
ATOM 669 C C . THR A 1 84 ? 6.022 -10.470 32.235 1.00 65.94 84 THR A C 1
ATOM 671 O O . THR A 1 84 ? 7.221 -10.579 31.987 1.00 65.94 84 THR A O 1
ATOM 674 N N . PHE A 1 85 ? 5.089 -10.643 31.295 1.00 62.12 85 PHE A N 1
ATOM 675 C CA . PHE A 1 85 ? 5.340 -10.938 29.886 1.00 62.12 85 PHE A CA 1
ATOM 676 C C . PHE A 1 85 ? 4.753 -9.851 28.986 1.00 62.12 85 PHE A C 1
ATOM 678 O O . PHE A 1 85 ? 3.570 -9.525 29.055 1.00 62.12 85 PHE A O 1
ATOM 685 N N . THR A 1 86 ? 5.607 -9.297 28.124 1.00 65.38 86 THR A N 1
ATOM 686 C CA . THR A 1 86 ? 5.209 -8.333 27.097 1.00 65.38 86 THR A CA 1
ATOM 687 C C . THR A 1 86 ? 5.008 -9.059 25.776 1.00 65.38 86 THR A C 1
ATOM 689 O O . THR A 1 86 ? 5.994 -9.406 25.119 1.00 65.38 86 THR A O 1
ATOM 692 N N . ASP A 1 87 ? 3.756 -9.235 25.365 1.00 72.50 87 ASP A N 1
ATOM 693 C CA . ASP A 1 87 ? 3.428 -9.817 24.068 1.00 72.50 87 ASP A CA 1
ATOM 694 C C . ASP A 1 87 ? 3.104 -8.720 23.048 1.00 72.50 87 ASP A C 1
ATOM 696 O O . ASP A 1 87 ? 2.431 -7.722 23.323 1.00 72.50 87 ASP A O 1
ATOM 700 N N . LEU A 1 88 ? 3.630 -8.898 21.836 1.00 73.25 88 LEU A N 1
ATOM 701 C CA . LEU A 1 88 ? 3.298 -8.069 20.684 1.00 73.25 88 LEU A CA 1
ATOM 702 C C . LEU A 1 88 ? 2.038 -8.632 20.036 1.00 73.25 88 LEU A C 1
ATOM 704 O O . LEU A 1 88 ? 2.100 -9.628 19.316 1.00 73.25 88 LEU A O 1
ATOM 708 N N . VAL A 1 89 ? 0.911 -7.962 20.256 1.00 76.31 89 VAL A N 1
ATOM 709 C CA . VAL A 1 89 ? -0.363 -8.326 19.635 1.00 76.31 89 VAL A CA 1
ATOM 710 C C . VAL A 1 89 ? -0.589 -7.449 18.405 1.00 76.31 89 VAL A C 1
ATOM 712 O O . VAL A 1 89 ? -0.303 -6.249 18.393 1.00 76.31 89 VAL A O 1
ATOM 715 N N . MET A 1 90 ? -1.073 -8.063 17.329 1.00 76.81 90 MET A N 1
ATOM 716 C CA . MET A 1 90 ? -1.391 -7.388 16.075 1.00 76.81 90 MET A CA 1
ATOM 717 C C . MET A 1 90 ? -2.900 -7.163 16.024 1.00 76.81 90 MET A C 1
ATOM 719 O O . MET A 1 90 ? -3.668 -8.118 15.943 1.00 76.81 90 MET A O 1
ATOM 723 N N . VAL A 1 91 ? -3.322 -5.902 16.090 1.00 79.44 91 VAL A N 1
ATOM 724 C CA . VAL A 1 91 ? -4.743 -5.531 16.145 1.00 79.44 91 VAL A CA 1
ATOM 725 C C . VAL A 1 91 ? -5.099 -4.717 14.902 1.00 79.44 91 VAL A C 1
ATOM 727 O O . VAL A 1 91 ? -4.374 -3.774 14.578 1.00 79.44 91 VAL A O 1
ATOM 730 N N . PRO A 1 92 ? -6.191 -5.024 14.181 1.00 83.44 92 PRO A N 1
ATOM 731 C CA . PRO A 1 92 ? -6.658 -4.172 13.091 1.00 83.44 92 PRO A CA 1
ATOM 732 C C . PRO A 1 92 ? -6.964 -2.753 13.591 1.00 83.44 92 PRO A C 1
ATOM 734 O O . PRO A 1 92 ? -7.702 -2.580 14.561 1.00 83.44 92 PRO A O 1
ATOM 737 N N . LYS A 1 93 ? -6.446 -1.727 12.912 1.00 79.56 93 LYS A N 1
ATOM 738 C CA . LYS A 1 93 ? -6.626 -0.315 13.284 1.00 79.56 93 LYS A CA 1
ATOM 739 C C . LYS A 1 93 ? -8.094 0.081 13.410 1.00 79.56 93 LYS A C 1
ATOM 741 O O . LYS A 1 93 ? -8.462 0.750 14.366 1.00 79.56 93 LYS A O 1
ATOM 746 N N . LEU A 1 94 ? -8.938 -0.417 12.505 1.00 79.56 94 LEU A N 1
ATOM 747 C CA . LEU A 1 94 ? -10.381 -0.177 12.543 1.00 79.56 94 LEU A CA 1
ATOM 748 C C . LEU A 1 94 ? -11.004 -0.593 13.885 1.00 79.56 94 LEU A C 1
ATOM 750 O O . LEU A 1 94 ? -11.845 0.122 14.420 1.00 79.56 94 LEU A O 1
ATOM 754 N N . VAL A 1 95 ? -10.577 -1.729 14.446 1.00 85.81 95 VAL A N 1
ATOM 755 C CA . VAL A 1 95 ? -11.074 -2.209 15.744 1.00 85.81 95 VAL A CA 1
ATOM 756 C C . VAL A 1 95 ? -10.646 -1.254 16.859 1.00 85.81 95 VAL A C 1
ATOM 758 O O . VAL A 1 95 ? -11.469 -0.894 17.699 1.00 85.81 95 VAL A O 1
ATOM 761 N N . LEU A 1 96 ? -9.392 -0.789 16.840 1.00 84.25 96 LEU A N 1
ATOM 762 C CA . LEU A 1 96 ? -8.877 0.169 17.822 1.00 84.25 96 LEU A CA 1
ATOM 763 C C . LEU A 1 96 ? -9.619 1.513 17.767 1.00 84.25 96 LEU A C 1
ATOM 765 O O . LEU A 1 96 ? -9.981 2.063 18.810 1.00 84.25 96 LEU A O 1
ATOM 769 N N . ASP A 1 97 ? -9.880 2.022 16.563 1.00 82.00 97 ASP A N 1
ATOM 770 C CA . ASP A 1 97 ? -10.604 3.277 16.354 1.00 82.00 97 ASP A CA 1
ATOM 771 C C . ASP A 1 97 ? -12.045 3.178 16.878 1.00 82.00 97 ASP A C 1
ATOM 773 O O . ASP A 1 97 ? -12.527 4.083 17.572 1.00 82.00 97 ASP A O 1
ATOM 777 N N . VAL A 1 98 ? -12.719 2.051 16.612 1.00 89.75 98 VAL A N 1
ATOM 778 C CA . VAL A 1 98 ? -14.073 1.774 17.115 1.00 89.75 98 VAL A CA 1
ATOM 779 C C . VAL A 1 98 ? -14.088 1.702 18.642 1.00 89.75 98 VAL A C 1
ATOM 781 O O . VAL A 1 98 ? -14.902 2.389 19.261 1.00 89.75 98 VAL A O 1
ATOM 784 N N . LEU A 1 99 ? -13.179 0.941 19.258 1.00 90.81 99 LEU A N 1
ATOM 785 C CA . LEU A 1 99 ? -13.095 0.817 20.720 1.00 90.81 99 LEU A CA 1
ATOM 786 C C . LEU A 1 99 ? -12.821 2.168 21.387 1.00 90.81 99 LEU A C 1
ATOM 788 O O . LEU A 1 99 ? -13.488 2.536 22.352 1.00 90.81 99 LEU A O 1
ATOM 792 N N . SER A 1 100 ? -11.902 2.953 20.825 1.00 87.69 100 SER A N 1
ATOM 793 C CA . SER A 1 100 ? -11.579 4.293 21.327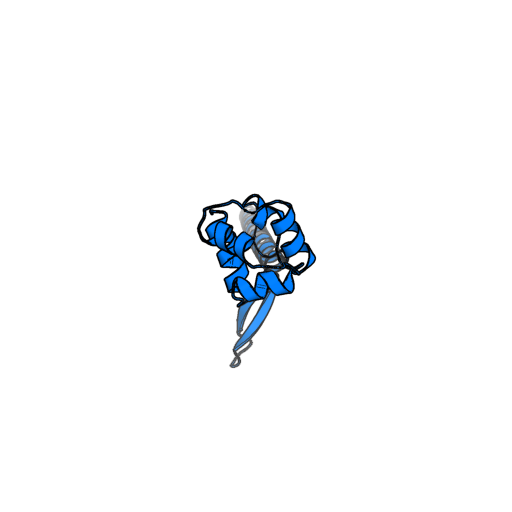 1.00 87.69 100 SER A CA 1
ATOM 794 C C . SER A 1 100 ? -12.780 5.241 21.247 1.00 87.69 100 SER A C 1
ATOM 796 O O . SER A 1 100 ? -12.999 6.068 22.133 1.00 87.69 100 SER A O 1
ATOM 798 N N . SER A 1 101 ? -13.583 5.132 20.186 1.00 93.12 101 SER A N 1
ATOM 799 C CA . SER A 1 101 ? -14.824 5.899 20.033 1.00 93.12 101 SER A CA 1
ATOM 800 C C . SER A 1 101 ? -15.895 5.484 21.047 1.00 93.12 101 SER A C 1
ATOM 802 O O . SER A 1 101 ? -16.558 6.333 21.654 1.00 93.12 101 SER A O 1
ATOM 804 N N . GLN A 1 102 ? -16.033 4.178 21.283 1.00 96.81 102 GLN A N 1
ATOM 805 C CA . GLN A 1 102 ? -16.962 3.640 22.275 1.00 96.81 102 GLN A CA 1
ATOM 806 C C . GLN A 1 102 ? -16.576 4.047 23.699 1.00 96.81 102 GLN A C 1
ATOM 808 O O . GLN A 1 102 ? -17.451 4.460 24.457 1.00 96.81 102 GLN A O 1
ATOM 813 N N . GLN A 1 103 ? -15.286 4.031 24.038 1.00 96.25 103 GLN A N 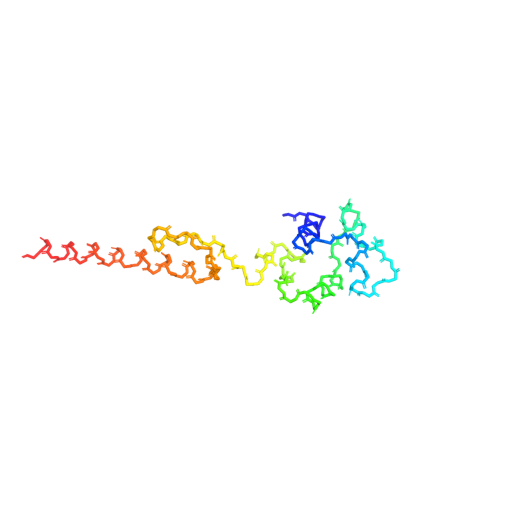1
ATOM 814 C CA . GLN A 1 103 ? -14.799 4.429 25.359 1.00 96.25 103 GLN A CA 1
ATOM 815 C C . GLN A 1 103 ? -15.179 5.878 25.700 1.00 96.25 103 GLN A C 1
ATOM 817 O O . GLN A 1 103 ? -15.757 6.132 26.755 1.00 96.25 103 GLN A O 1
ATOM 822 N N . ARG A 1 104 ? -14.988 6.814 24.759 1.00 95.56 104 ARG A N 1
ATOM 823 C CA . ARG A 1 104 ? -15.445 8.209 24.921 1.00 95.56 104 ARG A CA 1
ATOM 824 C C . ARG A 1 104 ? -16.953 8.309 25.147 1.00 95.56 104 ARG A C 1
ATOM 826 O O . ARG A 1 104 ? -17.423 9.126 25.934 1.00 95.56 104 ARG A O 1
ATOM 833 N N . THR A 1 105 ? -17.728 7.481 24.449 1.00 96.31 105 THR A N 1
ATOM 834 C CA . THR A 1 105 ? -19.189 7.452 24.609 1.00 96.31 105 THR A CA 1
ATOM 835 C C . THR A 1 105 ? -19.573 6.984 26.014 1.00 96.31 105 THR A C 1
ATOM 837 O O . THR A 1 105 ? -20.444 7.585 26.640 1.00 96.31 105 THR A O 1
ATOM 840 N N . ILE A 1 106 ? -18.898 5.957 26.537 1.00 97.81 106 ILE A N 1
ATOM 841 C CA . ILE A 1 106 ? -19.109 5.444 27.898 1.00 97.81 106 ILE A CA 1
ATOM 842 C C . ILE A 1 106 ? -18.759 6.505 28.949 1.00 97.81 106 ILE A C 1
ATOM 844 O O . ILE A 1 106 ? -19.520 6.697 29.900 1.00 97.81 106 ILE A O 1
ATOM 848 N N . GLU A 1 107 ? -17.649 7.220 28.773 1.00 97.31 107 GLU A N 1
ATOM 849 C CA . GLU A 1 107 ? -17.229 8.307 29.667 1.00 97.31 107 GLU A CA 1
ATOM 850 C C . GLU A 1 107 ? -18.277 9.425 29.714 1.00 97.31 107 GLU A C 1
ATOM 852 O O . GLU A 1 107 ? -18.762 9.769 30.794 1.00 97.31 107 GLU A O 1
ATOM 857 N N . ASN A 1 108 ? -18.731 9.895 28.548 1.00 96.56 108 ASN A N 1
ATOM 858 C CA . ASN A 1 108 ? -19.772 10.920 28.449 1.00 96.56 108 ASN A CA 1
ATOM 859 C C . ASN A 1 108 ? -21.080 10.490 29.135 1.00 96.56 108 ASN A C 1
ATOM 861 O O . ASN A 1 108 ? -21.694 11.266 29.869 1.00 96.56 108 ASN A O 1
ATOM 865 N N . LEU A 1 109 ? -21.520 9.246 28.920 1.00 96.25 109 LEU A N 1
ATOM 866 C CA . LEU A 1 109 ? -22.724 8.717 29.569 1.00 96.25 109 LEU A CA 1
ATOM 867 C C . LEU A 1 109 ? -22.558 8.633 31.090 1.00 96.25 109 LEU A C 1
ATOM 869 O O . LEU A 1 109 ? -23.486 8.966 31.828 1.00 96.25 109 LEU A O 1
ATOM 873 N N . SER A 1 110 ? -21.375 8.237 31.557 1.00 96.19 110 SER A N 1
ATOM 874 C CA . SER A 1 110 ? -21.060 8.156 32.985 1.00 96.19 110 SER A CA 1
ATOM 875 C C . SER A 1 110 ? -21.119 9.530 33.656 1.00 96.19 110 SER A C 1
ATOM 877 O O . SER A 1 110 ? -21.661 9.654 34.753 1.00 96.19 110 SER A O 1
ATOM 879 N N . GLU A 1 111 ? -20.622 10.580 32.999 1.00 96.06 111 GLU A N 1
ATOM 880 C CA . GLU A 1 111 ? -20.727 11.957 33.499 1.00 96.06 111 GLU A CA 1
ATOM 881 C C . GLU A 1 111 ? -22.172 12.460 33.557 1.00 96.06 111 GLU A C 1
ATOM 883 O O . GLU A 1 111 ? -22.574 13.080 34.543 1.00 96.06 111 GLU A O 1
ATOM 888 N N . ILE A 1 112 ? -22.973 12.174 32.525 1.00 96.25 112 ILE A N 1
ATOM 889 C CA . ILE A 1 112 ? -24.393 12.551 32.492 1.00 96.25 112 ILE A CA 1
ATOM 890 C C . ILE A 1 112 ? -25.154 11.887 33.643 1.00 96.25 112 ILE A C 1
ATOM 892 O O . ILE A 1 112 ? -25.987 12.529 34.285 1.00 96.25 112 ILE A O 1
ATOM 896 N N . LEU A 1 113 ? -24.881 10.606 33.905 1.00 94.44 113 LEU A N 1
ATOM 897 C CA . LEU A 1 113 ? -25.514 9.875 34.999 1.00 94.44 113 LEU A CA 1
ATOM 898 C C . LEU A 1 113 ? -25.128 10.446 36.365 1.00 94.44 113 LEU A C 1
ATOM 900 O O . LEU A 1 113 ? -26.016 10.616 37.194 1.00 94.44 113 LEU A O 1
ATOM 904 N N . LYS A 1 114 ? -23.852 10.801 36.578 1.00 94.75 114 LYS A N 1
ATOM 905 C CA . LYS A 1 114 ? -23.406 11.462 37.816 1.00 94.75 114 LYS A CA 1
ATOM 906 C C . LYS A 1 114 ? -24.169 12.765 38.062 1.00 94.75 114 LYS A C 1
ATOM 908 O O . LYS A 1 114 ? -24.797 12.900 39.102 1.00 94.75 114 LYS A O 1
ATOM 913 N N . LYS A 1 115 ? -24.238 13.653 37.062 1.00 92.88 115 LYS A N 1
ATOM 914 C CA . LYS A 1 115 ? -24.980 14.926 37.171 1.00 92.88 115 LYS A CA 1
ATOM 915 C C . LYS A 1 115 ? -26.461 14.721 37.503 1.00 92.88 115 LYS A C 1
ATOM 917 O O . LYS A 1 115 ? -26.989 15.372 38.389 1.00 92.88 115 LYS A O 1
ATOM 922 N N . LYS A 1 116 ? -27.128 13.767 36.841 1.00 90.88 116 LYS A N 1
ATOM 923 C CA . LYS A 1 116 ? -28.549 13.466 37.104 1.00 90.88 116 LYS A CA 1
ATOM 924 C C . LYS A 1 116 ? -28.822 12.898 38.496 1.00 90.88 116 LYS A C 1
ATOM 926 O O . LYS A 1 116 ? -29.960 12.981 38.950 1.00 90.88 116 LYS A O 1
ATOM 931 N N . ILE A 1 117 ? -27.839 12.237 39.103 1.00 90.44 117 ILE A N 1
ATOM 932 C CA . ILE A 1 117 ? -27.943 11.748 40.478 1.00 90.44 117 ILE A CA 1
ATOM 933 C C . ILE A 1 117 ? -27.741 12.910 41.453 1.00 90.44 117 ILE A C 1
ATOM 935 O O . ILE A 1 117 ? -28.511 13.009 42.397 1.00 90.44 117 ILE A O 1
ATOM 939 N N . ASP A 1 118 ? -26.776 13.794 41.191 1.00 83.94 118 ASP A N 1
ATOM 940 C CA . ASP A 1 118 ? -26.487 14.955 42.045 1.00 83.94 118 ASP A CA 1
ATOM 941 C C . ASP A 1 118 ? -27.609 16.018 42.024 1.00 83.94 118 ASP A C 1
ATOM 943 O O . ASP A 1 118 ? -27.786 16.743 43.000 1.00 83.94 118 ASP A O 1
ATOM 947 N N . ASP A 1 119 ? -28.390 16.094 40.939 1.00 79.12 119 ASP A N 1
ATOM 948 C CA . ASP A 1 119 ? -29.538 17.007 40.788 1.00 79.12 119 ASP A CA 1
ATOM 949 C C . ASP A 1 119 ? -30.852 16.494 41.444 1.00 79.12 119 ASP A C 1
ATOM 951 O O . ASP A 1 119 ? -31.894 17.145 41.311 1.00 79.12 119 ASP A O 1
ATOM 955 N N . ARG A 1 120 ? -30.851 15.320 42.098 1.00 64.44 120 ARG A N 1
ATOM 956 C CA . ARG A 1 120 ? -32.022 14.702 42.763 1.00 64.44 120 ARG A CA 1
ATOM 957 C C . ARG A 1 120 ? -31.920 14.736 44.282 1.00 64.44 120 ARG A C 1
ATOM 959 O O . ARG A 1 120 ? -32.979 14.987 44.900 1.00 64.44 120 ARG A O 1
#

Nearest PDB structures (foldseek):
  1b0n-assembly1_A  TM=5.604E-01  e=1.087E-01  Bacillus subtilis
  5jub-assembly1_B  TM=7.412E-01  e=3.473E-01  Streptococcus thermophilus LMD-9
  6hu8-assembly1_A  TM=7.609E-01  e=4.795E-01  Streptococcus vestibularis F0396
  6hua-assembly1_A  TM=7.102E-01  e=3.052E-01  Streptococcus vestibularis F0396
  6qer-assembly4_D  TM=7.555E-01  e=5.819E-01  Streptococcus thermophilus LMD-9

Solvent-accessible surface area (backbone atoms only — not comparable to full-atom values): 6909 Å² total; per-residue (Å²): 130,53,51,23,54,48,55,48,51,51,30,58,75,70,72,45,53,66,62,56,51,23,51,76,67,68,43,97,59,36,62,73,58,49,36,17,60,71,57,77,37,71,68,46,72,64,59,41,47,52,48,28,72,73,40,72,53,43,29,53,54,20,62,66,71,65,44,83,53,60,45,69,77,48,58,42,80,41,81,46,81,72,68,102,45,81,49,82,43,80,42,51,42,70,59,53,54,51,51,56,53,49,52,54,51,53,51,54,52,52,53,53,52,52,52,62,57,75,77,106

Sequence (120 aa):
MTDSERIKSVLDHLKMTVAKLARELGYANATKIYNVTQGLNGISVELAKDITDKYREINYEWLKEDKGSMLINETIKVKEDYGTFTDLVMVPKLVLDVLSSQQRTIENLSEILKKKIDDR

Mean predicted aligned error: 9.69 Å

Secondary structure (DSSP, 8-state):
--HHHHHHHHHHHHT--HHHHHHHTT-S-SHHHHHHHTTSS---HHHHHHHHHH-TTB-HHHHHH--S-SBTT-EEEEEEE-SS-EEEEEEEHHHHHHHHHHHHHHHHHHHHHHHHHHT-